Protein AF-A0A3R6YYR3-F1 (afdb_monomer_lite)

Organism: NCBI:txid157072

Radius of gyration: 15.8 Å; chains: 1; bounding box: 37×36×50 Å

InterPro domains:
  IPR000980 SH2 domain [PF00017] (55-123)
  IPR000980 SH2 domain [PS50001] (55-140)
  IPR000980 SH2 domain [SM00252] (53-148)
  IPR036860 SH2 domain superfamily [G3DSA:3.30.505.10] (47-154)
  IPR036860 SH2 domain superfamily [SSF55550] (45-141)

Structure (mmCIF, N/CA/C/O backbone):
data_AF-A0A3R6YYR3-F1
#
_entry.id   AF-A0A3R6YYR3-F1
#
loop_
_atom_site.group_PDB
_atom_site.id
_atom_site.type_symbol
_atom_site.label_atom_id
_atom_site.label_alt_id
_atom_site.label_comp_id
_atom_site.label_asym_id
_atom_site.label_entity_id
_atom_site.label_seq_id
_atom_site.pdbx_PDB_ins_code
_atom_site.Cartn_x
_atom_site.Cartn_y
_atom_site.Cartn_z
_atom_site.occupancy
_atom_site.B_iso_or_equiv
_atom_site.auth_seq_id
_atom_site.auth_comp_id
_atom_site.auth_asym_id
_atom_site.auth_atom_id
_atom_site.pdbx_PDB_model_num
ATOM 1 N N . MET A 1 1 ? -20.058 -5.524 11.050 1.00 72.62 1 MET A N 1
ATOM 2 C CA . MET A 1 1 ? -18.684 -6.004 10.835 1.00 72.62 1 MET A CA 1
ATOM 3 C C . MET A 1 1 ? -18.680 -7.506 11.052 1.00 72.62 1 MET A C 1
ATOM 5 O O . MET A 1 1 ? -19.140 -7.943 12.100 1.00 72.62 1 MET A O 1
ATOM 9 N N . SER A 1 2 ? -18.272 -8.288 10.057 1.00 84.56 2 SER A N 1
ATOM 10 C CA . SER A 1 2 ? -18.127 -9.745 10.170 1.00 84.56 2 SER A CA 1
ATOM 11 C C . SER A 1 2 ? -16.851 -10.121 10.939 1.00 84.56 2 SER A C 1
ATOM 13 O O . SER A 1 2 ? -15.939 -9.306 11.060 1.00 84.56 2 SER A O 1
ATOM 1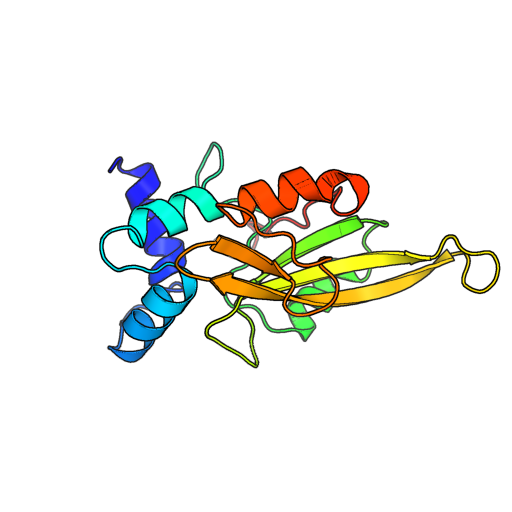5 N N . MET A 1 3 ? -16.746 -11.368 11.415 1.00 81.06 3 MET A N 1
ATOM 16 C CA . MET A 1 3 ? -15.523 -11.878 12.066 1.00 81.06 3 MET A CA 1
ATOM 17 C C . MET A 1 3 ? -14.286 -11.768 11.165 1.00 81.06 3 MET A C 1
ATOM 19 O O . MET A 1 3 ? -13.185 -11.508 11.638 1.00 81.06 3 MET A O 1
ATOM 23 N N . LYS A 1 4 ? -14.476 -11.915 9.852 1.00 81.12 4 LYS A N 1
ATOM 24 C CA . LYS A 1 4 ? -13.410 -11.769 8.862 1.00 81.12 4 LYS A CA 1
ATOM 25 C C . LYS A 1 4 ? -12.921 -10.324 8.762 1.00 81.12 4 LYS A C 1
ATOM 27 O O . LYS A 1 4 ? -11.722 -10.079 8.784 1.00 81.12 4 LYS A O 1
ATOM 32 N N . GLU A 1 5 ? -13.850 -9.374 8.690 1.00 82.44 5 GLU A N 1
ATOM 33 C CA . GLU A 1 5 ? -13.522 -7.943 8.678 1.00 82.44 5 GLU A CA 1
ATOM 34 C C . GLU A 1 5 ? -12.826 -7.526 9.981 1.00 82.44 5 GLU A C 1
ATOM 36 O O . GLU A 1 5 ? -11.887 -6.735 9.947 1.00 82.44 5 GLU A O 1
ATOM 41 N N . ALA A 1 6 ? -13.241 -8.103 11.115 1.00 79.06 6 ALA A N 1
ATOM 42 C CA . ALA A 1 6 ? -12.589 -7.898 12.404 1.00 79.06 6 ALA A CA 1
ATOM 43 C C . ALA A 1 6 ? -11.147 -8.437 12.417 1.00 79.06 6 ALA A C 1
ATOM 45 O O . ALA A 1 6 ? -10.258 -7.737 12.886 1.00 79.06 6 ALA A O 1
ATOM 46 N N . SER A 1 7 ? -10.895 -9.630 11.861 1.00 80.94 7 SER A N 1
ATOM 47 C CA . SER A 1 7 ? -9.536 -10.184 11.730 1.00 80.94 7 SER A CA 1
ATOM 48 C C . SER A 1 7 ? -8.639 -9.274 10.895 1.00 80.94 7 SER A C 1
ATOM 50 O O . SER A 1 7 ? -7.570 -8.890 11.347 1.00 80.94 7 SER A O 1
ATOM 52 N N . VAL A 1 8 ? -9.113 -8.855 9.716 1.00 81.69 8 VAL A N 1
ATOM 53 C CA . VAL A 1 8 ? -8.375 -7.944 8.827 1.00 81.69 8 VAL A CA 1
ATOM 54 C C . VAL A 1 8 ? -8.054 -6.630 9.541 1.00 81.69 8 VAL A C 1
ATOM 56 O O . VAL A 1 8 ? -6.925 -6.152 9.481 1.00 81.69 8 VAL A O 1
ATOM 59 N N . TYR A 1 9 ? -9.028 -6.057 10.254 1.00 79.12 9 TYR A N 1
ATOM 60 C CA . TYR A 1 9 ? -8.813 -4.868 11.073 1.00 79.12 9 TYR A CA 1
ATOM 61 C C . TYR A 1 9 ? -7.721 -5.092 12.128 1.00 79.12 9 TYR A C 1
ATOM 63 O O . TYR A 1 9 ? -6.797 -4.290 12.209 1.00 79.12 9 TYR A O 1
ATOM 71 N N . LEU A 1 10 ? -7.788 -6.177 12.903 1.00 79.06 10 LEU A N 1
ATOM 72 C CA . LEU A 1 10 ? -6.798 -6.466 13.943 1.00 79.06 10 LEU A CA 1
ATOM 73 C C . LEU A 1 10 ? -5.392 -6.632 13.346 1.00 79.06 10 LEU A C 1
ATOM 75 O O . LEU A 1 10 ? -4.460 -5.996 13.834 1.00 79.06 10 LEU A O 1
ATOM 79 N N . ASP A 1 11 ? -5.253 -7.372 12.246 1.00 79.19 11 ASP A N 1
ATOM 80 C CA . ASP A 1 11 ? -3.964 -7.611 11.582 1.00 79.19 11 ASP A CA 1
ATOM 81 C C . ASP A 1 11 ? -3.319 -6.309 11.063 1.00 79.19 11 ASP A C 1
ATOM 83 O O . ASP A 1 11 ? -2.099 -6.137 11.117 1.00 79.19 11 ASP A O 1
ATOM 87 N N . ILE A 1 12 ? -4.131 -5.358 10.587 1.00 80.56 12 ILE A N 1
ATOM 88 C CA . ILE A 1 12 ? -3.660 -4.087 10.011 1.00 80.56 12 ILE A CA 1
ATOM 89 C C . ILE A 1 12 ? -3.424 -3.021 11.081 1.00 80.56 12 ILE A C 1
ATOM 91 O O . ILE A 1 12 ? -2.443 -2.281 11.008 1.00 80.56 12 ILE A O 1
ATOM 95 N N . CYS A 1 13 ? -4.340 -2.892 12.039 1.00 72.19 13 CYS A N 1
ATOM 96 C CA . CYS A 1 13 ? -4.317 -1.825 13.040 1.00 72.19 13 CYS A CA 1
ATOM 97 C C . CYS A 1 13 ? -3.278 -2.059 14.115 1.00 72.19 13 CYS A C 1
ATOM 99 O O . CYS A 1 13 ? -2.696 -1.103 14.620 1.00 72.19 13 CYS A O 1
ATOM 101 N N . ILE A 1 14 ? -3.086 -3.322 14.484 1.00 69.75 14 ILE A N 1
ATOM 102 C CA . ILE A 1 14 ? -2.239 -3.679 15.614 1.00 69.75 14 ILE A CA 1
ATOM 103 C C . ILE A 1 14 ? -0.794 -3.891 15.146 1.00 69.75 14 ILE A C 1
ATOM 105 O O . ILE A 1 14 ? 0.113 -3.908 15.968 1.00 69.75 14 ILE A O 1
ATOM 109 N N . GLU A 1 15 ? -0.543 -4.004 13.833 1.00 78.88 15 GLU A N 1
ATOM 110 C CA . GLU A 1 15 ? 0.782 -4.325 13.273 1.00 78.88 15 GLU A CA 1
ATOM 111 C C . GLU A 1 15 ? 1.422 -5.541 13.992 1.00 78.88 15 GLU A C 1
ATOM 113 O O . GLU A 1 15 ? 2.637 -5.596 14.163 1.00 78.88 15 GLU A O 1
ATOM 118 N N . LEU A 1 16 ? 0.590 -6.489 14.461 1.00 72.75 16 LEU A N 1
ATOM 119 C CA . LEU A 1 16 ? 0.957 -7.656 15.285 1.00 72.75 16 LEU A CA 1
ATOM 120 C C . LEU A 1 16 ? 1.604 -7.344 16.655 1.00 72.75 16 LEU A C 1
ATOM 122 O O . LEU A 1 16 ? 2.223 -8.215 17.265 1.00 72.75 16 LEU A O 1
ATOM 126 N N . LYS A 1 17 ? 1.459 -6.124 17.176 1.00 79.06 17 LYS A N 1
ATOM 127 C CA . LYS A 1 17 ? 1.947 -5.734 18.507 1.00 79.06 17 LYS A CA 1
ATOM 128 C C . LYS A 1 17 ? 1.067 -6.298 19.628 1.00 79.06 17 LYS A C 1
ATOM 130 O O . LYS A 1 17 ? -0.154 -6.293 19.543 1.00 79.06 17 LYS A O 1
ATOM 135 N N . SER A 1 18 ? 1.678 -6.724 20.731 1.00 80.94 18 SER A N 1
ATOM 136 C CA . SER A 1 18 ? 0.943 -7.156 21.932 1.00 80.94 18 SER A CA 1
ATOM 137 C C . SER A 1 18 ? 0.321 -5.992 22.713 1.00 80.94 18 SER A C 1
ATOM 139 O O . SER A 1 18 ? -0.614 -6.198 23.481 1.00 80.94 18 SER A O 1
ATOM 141 N N . GLU A 1 19 ? 0.834 -4.776 22.521 1.00 84.00 19 GLU A N 1
ATOM 142 C CA . GLU A 1 19 ? 0.388 -3.552 23.186 1.00 84.00 19 GLU A CA 1
ATOM 143 C C . GLU A 1 19 ? 0.274 -2.410 22.171 1.00 84.00 19 GLU A C 1
ATOM 145 O O . GLU A 1 19 ? 1.086 -2.302 21.249 1.00 84.00 19 GLU A O 1
ATOM 150 N N . ILE A 1 20 ? -0.737 -1.554 22.343 1.00 84.44 20 ILE A N 1
ATOM 151 C CA . ILE A 1 20 ? -1.050 -0.457 21.422 1.00 84.44 20 ILE A CA 1
ATOM 152 C C . ILE A 1 20 ? -1.008 0.872 22.162 1.00 84.44 20 ILE A C 1
ATOM 154 O O . ILE A 1 20 ? -1.707 1.074 23.156 1.00 84.44 20 ILE A O 1
ATOM 158 N N . MET A 1 21 ? -0.210 1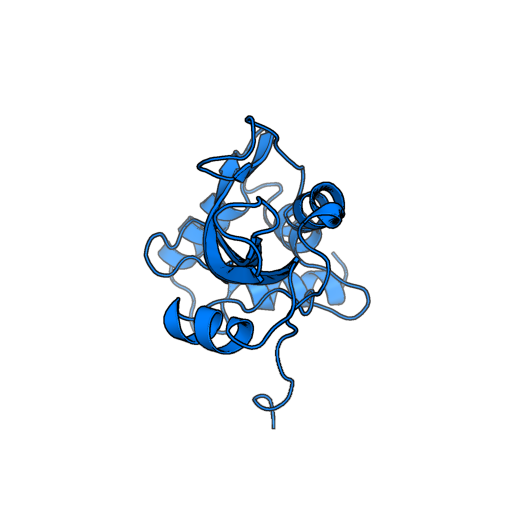.798 21.637 1.00 88.75 21 MET A N 1
ATOM 159 C CA . MET A 1 21 ? -0.046 3.144 22.170 1.00 88.75 21 MET A CA 1
ATOM 160 C C . MET A 1 21 ? -0.958 4.130 21.436 1.00 88.75 21 MET A C 1
ATOM 162 O O . MET A 1 21 ? -1.400 3.897 20.311 1.00 88.75 21 MET A O 1
ATOM 166 N N . VAL A 1 22 ? -1.182 5.306 22.029 1.00 89.12 22 VAL A N 1
ATOM 167 C CA . VAL A 1 22 ? -1.939 6.399 21.383 1.00 89.12 22 VAL A CA 1
ATOM 168 C C . VAL A 1 22 ? -1.367 6.748 20.000 1.00 89.12 22 VAL A C 1
ATOM 170 O O . VAL A 1 22 ? -2.120 6.959 19.057 1.00 89.12 22 VAL A O 1
ATOM 173 N N . ARG A 1 23 ? -0.038 6.712 19.843 1.00 87.81 23 ARG A N 1
ATOM 174 C CA . ARG A 1 23 ? 0.638 6.979 18.560 1.00 87.81 23 ARG A CA 1
ATOM 175 C C . ARG A 1 23 ? 0.315 5.957 17.470 1.00 87.81 23 ARG A C 1
ATOM 177 O O . ARG A 1 23 ? 0.304 6.306 16.293 1.00 87.81 23 ARG A O 1
ATOM 184 N N . ASP A 1 24 ? 0.063 4.703 17.839 1.00 86.75 24 ASP A N 1
ATOM 185 C CA . ASP A 1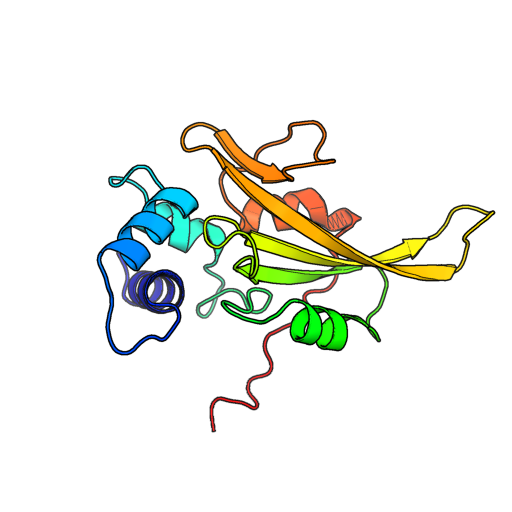 24 ? -0.347 3.671 16.882 1.00 86.75 24 ASP A CA 1
ATOM 186 C C . ASP A 1 24 ? -1.766 3.960 16.367 1.00 86.75 24 ASP A C 1
ATOM 188 O O . ASP A 1 24 ? -2.032 3.860 15.168 1.00 86.75 24 ASP A O 1
ATOM 192 N N . TRP A 1 25 ? -2.651 4.433 17.250 1.00 87.38 25 TRP A N 1
ATOM 193 C CA . TRP A 1 25 ? -3.988 4.901 16.881 1.00 87.38 25 TRP A CA 1
ATOM 194 C C . TRP A 1 25 ? -3.968 6.152 16.003 1.00 87.38 25 TRP A C 1
ATOM 196 O O . TRP A 1 25 ? -4.695 6.214 15.011 1.00 87.38 25 TRP A O 1
ATOM 206 N N . GLU A 1 26 ? -3.134 7.139 16.331 1.00 90.81 26 GLU A N 1
ATOM 207 C CA . GLU A 1 26 ? -2.951 8.339 15.505 1.00 90.81 26 GLU A CA 1
ATOM 208 C C . GLU A 1 26 ? -2.515 7.952 14.090 1.00 90.81 26 GLU A C 1
ATOM 210 O O . GLU A 1 26 ? -3.149 8.347 13.109 1.00 90.81 26 GLU A O 1
ATOM 215 N N . ARG A 1 27 ? -1.501 7.089 13.983 1.00 90.62 27 ARG A N 1
ATOM 216 C CA . ARG A 1 27 ? -1.004 6.564 12.708 1.00 90.62 27 ARG A CA 1
ATOM 217 C C . ARG A 1 27 ? -2.085 5.825 11.925 1.00 90.62 27 ARG A C 1
ATOM 219 O O . ARG A 1 27 ? -2.230 6.028 10.717 1.00 90.62 27 ARG A O 1
ATOM 226 N N . PHE A 1 28 ? -2.863 4.981 12.597 1.00 91.44 28 PHE A N 1
ATOM 227 C CA . PHE A 1 28 ? -3.993 4.296 11.981 1.00 91.44 28 PHE A CA 1
ATOM 228 C C . PHE A 1 28 ? -5.003 5.296 11.394 1.00 91.44 28 PHE A C 1
ATOM 230 O O . PHE A 1 28 ? -5.423 5.164 10.242 1.00 91.44 28 PHE A O 1
ATOM 237 N N . LEU A 1 29 ? -5.343 6.354 12.130 1.00 93.38 29 LEU A N 1
ATOM 238 C CA . LEU A 1 29 ? -6.266 7.379 11.645 1.00 93.38 29 LEU A CA 1
ATOM 239 C C . LEU A 1 29 ? -5.693 8.219 10.502 1.00 93.38 29 LEU A C 1
ATOM 241 O O . LEU A 1 29 ? -6.454 8.589 9.607 1.00 93.38 29 LEU A O 1
ATOM 245 N N . VAL A 1 30 ? -4.385 8.476 10.462 1.00 94.94 30 VAL A N 1
ATOM 246 C CA . VAL A 1 30 ? -3.767 9.132 9.298 1.00 94.94 30 VAL A CA 1
ATOM 247 C C . VAL A 1 30 ? -3.893 8.250 8.054 1.00 94.94 30 VAL A C 1
ATOM 249 O O . VAL A 1 30 ? -4.293 8.733 6.991 1.00 94.94 30 VAL A O 1
ATOM 252 N N . ARG A 1 31 ? -3.642 6.944 8.187 1.00 95.12 31 ARG A N 1
ATOM 253 C CA . ARG A 1 31 ? -3.700 5.992 7.067 1.00 95.12 31 ARG A CA 1
ATOM 254 C C . ARG A 1 31 ? -5.115 5.716 6.560 1.00 95.12 31 ARG A C 1
ATOM 256 O O . ARG A 1 31 ? -5.265 5.468 5.370 1.00 95.12 31 ARG A O 1
ATOM 263 N N . PHE A 1 32 ? -6.130 5.744 7.427 1.00 95.44 32 PHE A N 1
ATOM 264 C CA . PHE A 1 32 ? -7.474 5.255 7.081 1.00 95.44 32 PHE A CA 1
ATOM 265 C C . PHE A 1 32 ? -8.621 6.206 7.422 1.00 95.44 32 PHE A C 1
ATOM 267 O O . PHE A 1 32 ? -9.778 5.865 7.197 1.00 95.44 32 PHE A O 1
ATOM 274 N N . GLY A 1 33 ? -8.351 7.392 7.963 1.00 94.69 33 GLY A N 1
ATOM 275 C CA . GLY A 1 33 ? -9.379 8.330 8.409 1.00 94.69 33 GLY A CA 1
ATOM 276 C C . GLY A 1 33 ? -10.411 8.733 7.337 1.00 94.69 33 GLY A C 1
ATOM 277 O O . GLY A 1 33 ? -10.249 8.481 6.139 1.00 94.69 33 GLY A O 1
ATOM 278 N N . PRO A 1 34 ? -11.505 9.403 7.726 1.00 94.12 34 PRO A N 1
ATOM 279 C CA . PRO A 1 34 ? -11.830 9.885 9.073 1.00 94.12 34 PRO A CA 1
ATOM 280 C C . PRO A 1 34 ? -12.234 8.762 10.045 1.00 94.12 34 PRO A C 1
ATOM 282 O O . PRO A 1 34 ? -12.541 7.650 9.618 1.00 94.12 34 PRO A O 1
ATOM 285 N N . PHE A 1 35 ? -12.279 9.061 11.352 1.00 92.06 35 PHE A N 1
ATOM 286 C CA . PHE A 1 35 ? -12.585 8.092 12.423 1.00 92.06 35 PHE A CA 1
ATOM 287 C C . PHE A 1 35 ? -13.849 7.262 12.151 1.00 92.06 35 PHE A C 1
ATOM 289 O O . PHE A 1 35 ? -13.826 6.042 12.262 1.00 92.06 35 PHE A O 1
ATOM 296 N N . SER A 1 36 ? -14.928 7.889 11.680 1.00 92.56 36 SER A N 1
ATOM 297 C CA . SER A 1 36 ? -16.195 7.201 11.387 1.00 92.56 36 SER A CA 1
ATOM 298 C C . SER A 1 36 ? -16.118 6.164 10.259 1.00 92.56 36 SER A C 1
ATOM 300 O O . SER A 1 36 ? -17.041 5.368 10.102 1.00 92.56 36 SER A O 1
ATOM 302 N N . LYS A 1 37 ? -15.045 6.167 9.459 1.00 91.75 37 LYS A N 1
ATOM 303 C CA . LYS A 1 37 ? -14.865 5.283 8.298 1.00 91.75 37 LYS A CA 1
ATOM 304 C C . LYS A 1 37 ? -13.585 4.449 8.353 1.00 91.75 37 LYS A C 1
ATOM 306 O O . LYS A 1 37 ? -13.390 3.620 7.469 1.00 91.75 37 LYS A O 1
ATOM 311 N N . CYS A 1 38 ? -12.730 4.643 9.356 1.00 92.12 38 CYS A N 1
ATOM 312 C CA . CYS A 1 38 ? -11.373 4.095 9.354 1.00 92.12 38 CYS A CA 1
ATOM 313 C C . CYS A 1 38 ? -11.315 2.567 9.294 1.00 92.12 38 CYS A C 1
ATOM 315 O O . CYS A 1 38 ? -10.564 2.016 8.493 1.00 92.12 38 CYS A O 1
ATOM 317 N N . VAL A 1 39 ? -12.183 1.882 10.038 1.00 90.81 39 VAL A N 1
ATOM 318 C CA . VAL A 1 39 ? -12.292 0.417 9.998 1.00 90.81 39 VAL A CA 1
ATOM 319 C C . VAL A 1 39 ? -12.710 -0.071 8.610 1.00 90.81 39 VAL A C 1
ATOM 321 O O . VAL A 1 39 ? -12.064 -0.940 8.031 1.00 90.81 39 VAL A O 1
ATOM 324 N N . VAL A 1 40 ? -13.758 0.531 8.038 1.00 91.75 40 VAL A N 1
ATOM 325 C CA . VAL A 1 40 ? -14.273 0.159 6.711 1.00 91.75 40 VAL A CA 1
ATOM 326 C C . VAL A 1 40 ? -13.221 0.404 5.630 1.00 91.75 40 VAL A C 1
ATOM 328 O O . VAL A 1 40 ? -13.016 -0.453 4.775 1.00 91.75 40 VAL A O 1
ATOM 331 N N . LYS A 1 41 ? -12.513 1.537 5.686 1.00 94.12 41 LYS A N 1
ATOM 332 C CA . LYS A 1 41 ? -11.424 1.853 4.754 1.00 94.12 41 LYS A CA 1
ATOM 333 C C . LYS A 1 41 ? -10.270 0.856 4.861 1.00 94.12 41 LYS A C 1
ATOM 335 O O . LYS A 1 41 ? -9.775 0.415 3.829 1.00 94.12 41 LYS A O 1
ATOM 340 N N . ALA A 1 42 ? -9.865 0.473 6.072 1.00 93.56 42 ALA A N 1
ATOM 341 C CA . ALA A 1 42 ? -8.815 -0.526 6.270 1.00 93.56 42 ALA A CA 1
ATOM 342 C C . ALA A 1 42 ? -9.187 -1.872 5.637 1.00 93.56 42 ALA A C 1
ATOM 344 O O . ALA A 1 42 ? -8.414 -2.422 4.851 1.00 93.56 42 ALA A O 1
ATOM 345 N N . VAL A 1 43 ? -10.413 -2.340 5.881 1.00 93.06 43 VAL A N 1
ATOM 346 C CA . VAL A 1 43 ? -10.957 -3.556 5.261 1.00 93.06 43 VAL A CA 1
ATOM 347 C C . VAL A 1 43 ? -10.989 -3.433 3.733 1.00 93.06 43 VAL A C 1
ATOM 349 O O . VAL A 1 43 ? -10.503 -4.319 3.039 1.00 93.06 43 VAL A O 1
ATOM 352 N N . GLN A 1 44 ? -11.495 -2.327 3.183 1.00 94.75 44 GLN A N 1
ATOM 353 C CA . GLN A 1 44 ? -11.553 -2.102 1.729 1.00 94.75 44 GLN A CA 1
ATOM 354 C C . GLN A 1 44 ? -10.174 -2.047 1.059 1.00 94.75 44 GLN A C 1
ATOM 356 O O . GLN A 1 44 ? -10.059 -2.331 -0.135 1.00 94.75 44 GLN A O 1
ATOM 361 N N . CYS A 1 45 ? -9.135 -1.641 1.789 1.00 96.38 45 CYS A N 1
ATOM 362 C CA . CYS A 1 45 ? -7.776 -1.588 1.265 1.00 96.38 45 CYS A CA 1
ATOM 363 C C . CYS A 1 45 ? -7.130 -2.965 1.140 1.00 96.38 45 CYS A C 1
ATOM 365 O O . CYS A 1 45 ? -6.323 -3.144 0.232 1.00 96.38 45 CYS A O 1
ATOM 367 N N . PHE A 1 46 ? -7.458 -3.901 2.030 1.00 94.69 46 PHE A N 1
ATOM 368 C CA . PHE A 1 46 ? -6.612 -5.070 2.265 1.00 94.69 46 PHE A CA 1
ATOM 369 C C . PHE A 1 46 ? -7.365 -6.387 2.417 1.00 94.69 46 PHE A C 1
ATOM 371 O O . PHE A 1 46 ? -6.718 -7.415 2.554 1.00 94.69 46 PHE A O 1
ATOM 378 N N . GLN A 1 47 ? -8.694 -6.413 2.402 1.00 91.69 47 GLN A N 1
ATOM 379 C CA . GLN A 1 47 ? -9.425 -7.675 2.440 1.00 91.69 47 GLN A CA 1
ATOM 380 C C . GLN A 1 47 ? -9.332 -8.407 1.093 1.00 91.69 47 GLN A C 1
ATOM 382 O O . GLN A 1 47 ? -9.660 -7.851 0.048 1.00 91.69 47 GLN A O 1
ATOM 387 N N . ASP A 1 48 ? -8.982 -9.688 1.143 1.00 90.06 48 ASP A N 1
ATOM 388 C CA . ASP A 1 48 ? -9.103 -10.658 0.051 1.00 90.06 48 ASP A CA 1
ATOM 389 C C . ASP A 1 48 ? -10.099 -11.780 0.432 1.00 90.06 48 ASP A C 1
ATOM 391 O O . ASP A 1 48 ? -10.763 -11.722 1.472 1.00 90.06 48 ASP A O 1
ATOM 395 N N . ARG A 1 49 ? -10.273 -12.813 -0.402 1.00 86.56 49 ARG A N 1
ATOM 396 C CA . ARG A 1 49 ? -11.247 -13.908 -0.231 1.00 86.56 49 ARG A CA 1
ATOM 397 C C . ARG A 1 49 ? -11.146 -14.622 1.113 1.00 86.56 49 ARG A C 1
ATOM 399 O O . ARG A 1 49 ? -12.190 -14.931 1.686 1.00 86.56 49 ARG A O 1
ATOM 406 N N . VAL A 1 50 ? -9.940 -14.827 1.632 1.00 83.75 50 VAL A N 1
ATOM 407 C CA . VAL A 1 50 ? -9.697 -15.637 2.841 1.00 83.75 50 VAL A CA 1
ATOM 408 C C . VAL A 1 50 ? -9.155 -14.849 4.037 1.00 83.75 50 VAL A C 1
ATOM 410 O O . VAL A 1 50 ? -9.039 -15.415 5.114 1.00 83.75 50 VAL A O 1
ATOM 413 N N . GLY A 1 51 ? -8.876 -13.551 3.896 1.00 87.75 51 GLY A N 1
ATOM 414 C CA . GLY A 1 51 ? -8.287 -12.750 4.972 1.00 87.75 51 GLY A CA 1
ATOM 415 C C . GLY A 1 51 ? -7.654 -11.472 4.443 1.00 87.75 51 GLY A C 1
ATOM 416 O O . GLY A 1 51 ? -8.247 -10.810 3.591 1.00 87.75 51 GLY A O 1
ATOM 417 N N . VAL A 1 52 ? -6.462 -11.141 4.938 1.00 90.81 52 VAL A N 1
ATOM 418 C CA . VAL A 1 52 ? -5.638 -10.044 4.415 1.00 90.81 52 VAL A CA 1
ATOM 419 C C . VAL A 1 52 ? -5.068 -10.422 3.046 1.00 90.81 52 VAL A C 1
ATOM 421 O O . VAL A 1 52 ? -4.722 -11.575 2.790 1.00 90.81 52 VAL A O 1
ATOM 424 N N . ALA A 1 53 ? -4.984 -9.444 2.153 1.00 93.56 53 ALA A N 1
ATOM 425 C CA . ALA A 1 53 ? -4.482 -9.618 0.810 1.00 93.56 53 ALA A CA 1
ATOM 426 C C . ALA A 1 53 ? -3.006 -10.039 0.844 1.00 93.56 53 ALA A C 1
ATOM 428 O O . ALA A 1 53 ? -2.189 -9.362 1.471 1.00 93.56 53 ALA A O 1
ATOM 429 N N . PRO A 1 54 ? -2.6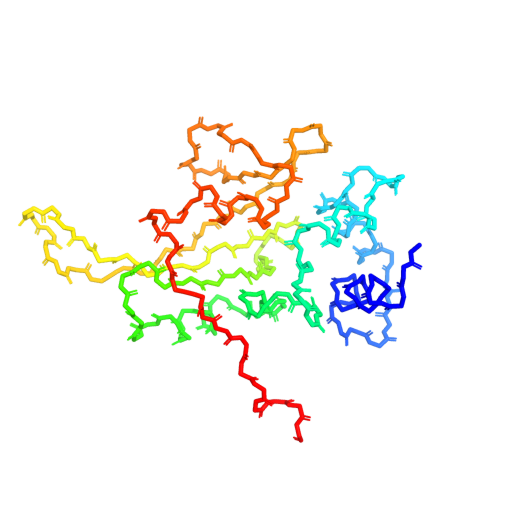26 -11.117 0.140 1.00 94.38 54 PRO A N 1
ATOM 430 C CA . PRO A 1 54 ? -1.312 -11.730 0.310 1.00 94.38 54 PRO A CA 1
ATOM 431 C C . PRO A 1 54 ? -0.158 -10.857 -0.200 1.00 94.38 54 PRO A C 1
ATOM 433 O O . PRO A 1 54 ? 0.985 -11.083 0.176 1.00 94.38 54 PRO A O 1
ATOM 436 N N . TRP A 1 55 ? -0.435 -9.849 -1.034 1.00 96.31 55 TRP A N 1
ATOM 437 C CA . TRP A 1 55 ? 0.547 -8.857 -1.488 1.00 96.31 55 TRP A CA 1
ATOM 438 C C . TRP A 1 55 ? 0.853 -7.772 -0.447 1.00 96.31 55 TRP A C 1
ATOM 440 O O . TRP A 1 55 ? 1.719 -6.928 -0.693 1.00 96.31 55 TRP A O 1
ATOM 450 N N . PHE A 1 56 ? 0.152 -7.748 0.690 1.00 95.75 56 PHE A N 1
ATOM 451 C CA . PHE A 1 56 ? 0.422 -6.826 1.785 1.00 95.75 56 PHE A CA 1
ATOM 452 C C . PHE A 1 56 ? 1.321 -7.477 2.840 1.00 95.75 56 PHE A C 1
ATOM 454 O O . PHE A 1 56 ? 0.958 -8.482 3.439 1.00 95.75 56 PHE A O 1
ATOM 461 N N . HIS A 1 57 ? 2.489 -6.880 3.081 1.00 94.62 57 HIS A N 1
ATOM 462 C CA . HIS A 1 57 ? 3.539 -7.439 3.947 1.00 94.62 57 HIS A CA 1
ATOM 463 C C . HIS A 1 57 ? 3.621 -6.775 5.325 1.00 94.62 57 HIS A C 1
ATOM 465 O O . HIS A 1 57 ? 4.496 -7.109 6.115 1.00 94.62 57 HIS A O 1
ATOM 471 N N . GLY A 1 58 ? 2.744 -5.816 5.634 1.00 92.75 58 GLY A N 1
ATOM 472 C CA . GLY A 1 58 ? 2.789 -5.121 6.920 1.00 92.75 58 GLY A CA 1
ATOM 473 C C . GLY A 1 58 ? 4.103 -4.361 7.136 1.00 92.75 58 GLY A C 1
ATOM 474 O O . GLY A 1 58 ? 4.533 -3.590 6.272 1.00 92.75 58 GLY A O 1
ATOM 475 N N . ALA A 1 59 ? 4.712 -4.531 8.311 1.00 90.88 59 ALA A N 1
ATOM 476 C CA . ALA A 1 59 ? 5.894 -3.793 8.754 1.00 90.88 59 ALA A CA 1
ATOM 477 C C . ALA A 1 59 ? 7.200 -4.532 8.407 1.00 90.88 59 ALA A C 1
ATOM 479 O O . ALA A 1 59 ? 7.855 -5.083 9.285 1.00 90.88 59 ALA A O 1
ATOM 480 N N . ILE A 1 60 ? 7.586 -4.515 7.128 1.00 94.06 60 ILE A N 1
ATOM 481 C CA . ILE A 1 60 ? 8.918 -4.959 6.682 1.00 94.06 60 ILE A CA 1
ATOM 482 C C . ILE A 1 60 ? 9.788 -3.772 6.253 1.00 94.06 60 ILE A C 1
ATOM 484 O O . ILE A 1 60 ? 9.295 -2.758 5.730 1.00 94.06 60 ILE A O 1
ATOM 488 N N . SER A 1 61 ? 11.098 -3.907 6.441 1.00 96.31 61 SER A N 1
ATOM 489 C CA . SER A 1 61 ? 12.094 -2.925 6.013 1.00 96.31 61 SER A CA 1
ATOM 490 C C . SER A 1 61 ? 12.149 -2.792 4.490 1.00 96.31 61 SER A C 1
ATOM 492 O O . SER A 1 61 ? 11.711 -3.661 3.723 1.00 96.31 61 SER A O 1
ATOM 494 N N . ARG A 1 62 ? 12.737 -1.690 4.015 1.00 97.25 62 ARG A N 1
ATOM 495 C CA . ARG A 1 62 ? 13.025 -1.522 2.585 1.00 97.25 62 ARG A CA 1
ATOM 496 C C . ARG A 1 62 ? 13.921 -2.639 2.047 1.00 97.25 62 ARG A C 1
ATOM 498 O O . ARG A 1 62 ? 13.661 -3.130 0.952 1.00 97.25 62 ARG A O 1
ATOM 505 N N . ALA A 1 63 ? 14.936 -3.039 2.808 1.00 97.75 63 ALA A N 1
ATOM 506 C CA . ALA A 1 63 ? 15.882 -4.070 2.395 1.00 97.75 63 ALA A CA 1
ATOM 507 C C . ALA A 1 63 ? 15.207 -5.444 2.235 1.00 97.75 63 ALA A C 1
ATOM 509 O O . ALA A 1 63 ? 15.454 -6.140 1.251 1.00 97.75 63 ALA A O 1
ATOM 510 N N . GLU A 1 64 ? 14.311 -5.818 3.155 1.00 97.31 64 GLU A N 1
ATOM 511 C CA . GLU A 1 64 ? 13.533 -7.062 3.056 1.00 97.31 64 GLU A CA 1
ATOM 512 C C . GLU A 1 64 ? 12.617 -7.055 1.829 1.00 97.31 64 GLU A C 1
ATOM 514 O O . GLU A 1 64 ? 12.606 -8.017 1.059 1.00 97.31 64 GLU A O 1
ATOM 519 N N . ALA A 1 65 ? 11.911 -5.948 1.589 1.00 97.75 65 ALA A N 1
ATOM 520 C CA . ALA A 1 65 ? 11.051 -5.794 0.418 1.00 97.75 65 ALA A CA 1
ATOM 521 C C . ALA A 1 65 ? 11.830 -5.892 -0.905 1.00 97.75 65 ALA A C 1
ATOM 523 O O . ALA A 1 65 ? 11.395 -6.557 -1.850 1.00 97.75 65 ALA A O 1
ATOM 524 N N . GLU A 1 66 ? 12.998 -5.247 -0.980 1.00 97.75 66 GLU A N 1
ATOM 525 C CA . GLU A 1 66 ? 13.872 -5.311 -2.153 1.00 97.75 66 GLU A CA 1
ATOM 526 C C . GLU A 1 66 ? 14.410 -6.731 -2.363 1.00 97.75 66 GLU A C 1
ATOM 528 O O . GLU A 1 66 ? 14.388 -7.227 -3.491 1.00 97.75 66 GLU A O 1
ATOM 533 N N . LYS A 1 67 ? 14.796 -7.440 -1.296 1.00 97.31 67 LYS A N 1
ATOM 534 C CA . LYS A 1 67 ? 15.230 -8.845 -1.365 1.00 97.31 67 LYS A CA 1
ATOM 535 C C . LYS A 1 67 ? 14.141 -9.759 -1.932 1.00 97.31 67 LYS A C 1
ATOM 537 O O . LYS A 1 67 ? 14.432 -10.558 -2.819 1.00 97.31 67 LYS A O 1
ATOM 542 N N . LEU A 1 68 ? 12.897 -9.610 -1.474 1.00 96.69 68 LEU A N 1
ATOM 543 C CA . LEU A 1 68 ? 11.746 -10.376 -1.973 1.00 96.69 68 LEU A CA 1
ATOM 544 C C . LEU A 1 68 ? 11.436 -10.096 -3.455 1.00 96.69 68 LEU A C 1
ATOM 546 O O . LEU A 1 68 ? 10.872 -10.944 -4.139 1.00 96.69 68 LEU A O 1
ATOM 550 N N . THR A 1 69 ? 11.827 -8.923 -3.962 1.00 96.88 69 THR A N 1
ATOM 551 C CA . THR A 1 69 ? 11.492 -8.459 -5.319 1.00 96.88 69 THR A CA 1
ATOM 552 C C . THR A 1 69 ? 12.653 -8.606 -6.315 1.00 96.88 69 THR A C 1
ATOM 554 O O . THR A 1 69 ? 12.437 -8.614 -7.524 1.00 96.88 69 THR A O 1
ATOM 557 N N . THR A 1 70 ? 13.896 -8.744 -5.841 1.00 94.81 70 THR A N 1
ATOM 558 C CA . THR A 1 70 ? 15.129 -8.653 -6.655 1.00 94.81 70 THR A CA 1
ATOM 559 C C . THR A 1 70 ? 15.173 -9.636 -7.823 1.00 94.81 70 THR A C 1
ATOM 561 O O . THR A 1 70 ? 15.628 -9.284 -8.912 1.00 94.81 70 THR A O 1
ATOM 564 N N . HIS A 1 71 ? 14.679 -10.857 -7.625 1.00 91.50 71 HIS A N 1
ATOM 565 C CA . HIS A 1 71 ? 14.707 -11.909 -8.644 1.00 91.50 71 HIS A CA 1
ATOM 566 C C . HIS A 1 71 ? 13.382 -12.072 -9.391 1.00 91.50 71 HIS A C 1
ATOM 568 O O . HIS A 1 71 ? 13.266 -12.968 -10.222 1.00 91.50 71 HIS A O 1
ATOM 574 N N . ALA A 1 72 ? 12.401 -11.214 -9.120 1.00 94.38 72 ALA A N 1
ATOM 575 C CA . ALA A 1 72 ? 11.083 -11.324 -9.714 1.00 94.38 72 ALA A CA 1
ATOM 576 C C . ALA A 1 72 ? 11.036 -10.785 -11.160 1.00 94.38 72 ALA A C 1
ATOM 578 O O . ALA A 1 72 ? 11.962 -10.116 -11.647 1.00 94.38 72 ALA A O 1
ATOM 579 N N . ASP A 1 73 ? 9.942 -11.106 -11.847 1.00 95.69 73 ASP A N 1
ATOM 580 C CA . ASP A 1 73 ? 9.657 -10.655 -13.210 1.00 95.69 73 ASP A CA 1
ATOM 581 C C . ASP A 1 73 ? 9.151 -9.206 -13.252 1.00 95.69 73 ASP A C 1
ATOM 583 O O . ASP A 1 73 ? 8.786 -8.618 -12.231 1.00 95.69 73 ASP A O 1
ATOM 587 N N . ASP A 1 74 ? 9.117 -8.614 -14.453 1.00 97.44 74 ASP A N 1
ATOM 588 C CA . ASP A 1 74 ? 8.559 -7.272 -14.647 1.00 97.44 74 ASP A CA 1
ATOM 589 C C . ASP A 1 74 ? 7.132 -7.196 -14.094 1.00 97.44 74 ASP A C 1
ATOM 591 O O . ASP A 1 74 ? 6.275 -8.027 -14.414 1.00 97.44 74 ASP A O 1
ATOM 595 N N . GLY A 1 75 ? 6.853 -6.151 -13.324 1.00 97.50 75 GLY A N 1
ATOM 596 C CA . GLY A 1 75 ? 5.548 -5.919 -12.718 1.00 97.50 75 GLY A CA 1
ATOM 597 C C . GLY A 1 75 ? 5.253 -6.769 -11.485 1.00 97.50 75 GLY A C 1
ATOM 598 O O . GLY A 1 75 ? 4.115 -6.741 -11.011 1.00 97.50 75 GLY A O 1
ATOM 599 N N . ALA A 1 76 ? 6.234 -7.502 -10.951 1.00 98.25 76 ALA A N 1
ATOM 600 C CA . ALA A 1 76 ? 6.122 -8.092 -9.625 1.00 98.25 76 ALA A CA 1
ATOM 601 C C . ALA A 1 76 ? 6.055 -6.997 -8.551 1.00 98.25 76 ALA A C 1
ATOM 603 O O . ALA A 1 76 ? 6.825 -6.038 -8.626 1.00 98.25 76 ALA A O 1
ATOM 604 N N . PHE A 1 77 ? 5.156 -7.110 -7.571 1.00 98.62 77 PHE A N 1
ATOM 605 C CA . PHE A 1 77 ? 4.916 -6.041 -6.597 1.00 98.62 77 PHE A CA 1
ATOM 606 C C . PHE A 1 77 ? 4.507 -6.532 -5.206 1.00 98.62 77 PHE A C 1
ATOM 608 O O . PHE A 1 77 ? 3.932 -7.606 -5.057 1.00 98.62 77 PHE A O 1
ATOM 615 N N . LEU A 1 78 ? 4.722 -5.689 -4.199 1.00 98.38 78 LEU A N 1
ATOM 616 C CA . LEU A 1 78 ? 4.141 -5.806 -2.861 1.00 98.38 78 LEU A CA 1
ATOM 617 C C . LEU A 1 78 ? 3.847 -4.424 -2.273 1.00 98.38 78 LEU A C 1
ATOM 619 O O . LEU A 1 78 ? 4.419 -3.414 -2.695 1.00 98.38 78 LEU A O 1
ATOM 623 N N . VAL A 1 79 ? 2.978 -4.383 -1.268 1.00 98.06 79 VAL A N 1
ATOM 624 C CA . VAL A 1 79 ? 2.708 -3.184 -0.467 1.00 98.06 79 VAL A CA 1
ATOM 625 C C . VAL A 1 79 ? 3.104 -3.447 0.976 1.00 98.06 79 VAL A C 1
ATOM 627 O O . VAL A 1 79 ? 2.884 -4.529 1.513 1.00 98.06 79 VAL A O 1
ATOM 630 N N . ARG A 1 80 ? 3.669 -2.435 1.621 1.00 96.81 80 ARG A N 1
ATOM 631 C CA . ARG A 1 80 ? 4.089 -2.475 3.023 1.00 96.81 80 ARG A CA 1
ATOM 632 C C . ARG A 1 80 ? 3.854 -1.131 3.689 1.00 96.81 80 ARG A C 1
ATOM 634 O O . ARG A 1 80 ? 3.639 -0.123 3.011 1.00 96.81 80 ARG A O 1
ATOM 641 N N . PHE A 1 81 ? 3.940 -1.092 5.008 1.00 95.25 81 PHE A N 1
ATOM 642 C CA . PHE A 1 81 ? 4.081 0.172 5.716 1.00 95.25 81 PHE A CA 1
ATOM 643 C C . PHE A 1 81 ? 5.417 0.831 5.360 1.00 95.25 81 PHE A C 1
ATOM 645 O O . PHE A 1 81 ? 6.434 0.164 5.149 1.00 95.25 81 PHE A O 1
ATOM 652 N N . SER A 1 82 ? 5.414 2.157 5.252 1.00 95.62 82 SER A N 1
ATOM 653 C CA . SER A 1 82 ? 6.641 2.902 5.002 1.00 95.62 82 SER A CA 1
ATOM 654 C C . SER A 1 82 ? 7.497 2.944 6.268 1.00 95.62 82 SER A C 1
ATOM 656 O O . SER A 1 82 ? 7.069 3.420 7.314 1.00 95.62 82 SER A O 1
ATOM 658 N N . GLU A 1 83 ? 8.730 2.462 6.148 1.00 92.62 83 GLU A N 1
ATOM 659 C CA . GLU A 1 83 ? 9.719 2.433 7.229 1.00 92.62 83 GLU A CA 1
ATOM 660 C C . GLU A 1 83 ? 10.138 3.843 7.680 1.00 92.62 83 GLU A C 1
ATOM 662 O O . GLU A 1 83 ? 10.234 4.119 8.870 1.00 92.62 83 GLU A O 1
ATOM 667 N N . THR A 1 84 ? 10.350 4.763 6.733 1.00 93.44 84 THR A N 1
ATOM 668 C CA . THR A 1 84 ? 10.854 6.120 7.016 1.00 93.44 84 THR A CA 1
ATOM 669 C C . THR A 1 84 ? 9.748 7.151 7.216 1.00 93.44 84 THR A C 1
ATOM 671 O O . THR A 1 84 ? 9.985 8.208 7.793 1.00 93.44 84 THR A O 1
ATOM 674 N N . GLN A 1 85 ? 8.537 6.866 6.734 1.00 94.81 85 GLN A N 1
ATOM 675 C CA . GLN A 1 85 ? 7.359 7.723 6.892 1.00 94.81 85 GLN A CA 1
ATOM 676 C C . GLN A 1 85 ? 6.192 6.870 7.388 1.00 94.81 85 GLN A C 1
ATOM 678 O O . GLN A 1 85 ? 5.353 6.485 6.573 1.00 94.81 85 GLN A O 1
ATOM 683 N N . PRO A 1 86 ? 6.144 6.554 8.694 1.00 89.62 86 PRO A N 1
ATOM 684 C CA . PRO A 1 86 ? 5.254 5.529 9.234 1.00 89.62 86 PRO A CA 1
ATOM 685 C C . PRO A 1 86 ? 3.768 5.758 8.957 1.00 89.62 86 PRO A C 1
ATOM 687 O O . PRO A 1 86 ? 3.009 4.801 8.907 1.00 89.62 86 PRO A O 1
ATOM 690 N N . ASP A 1 87 ? 3.338 6.985 8.689 1.00 92.75 87 ASP A N 1
ATOM 691 C CA . ASP A 1 87 ? 1.938 7.295 8.384 1.00 92.75 87 ASP A CA 1
ATOM 692 C C . ASP A 1 87 ? 1.524 6.968 6.935 1.00 92.75 87 ASP A C 1
ATOM 694 O O . ASP A 1 87 ? 0.380 7.189 6.542 1.00 92.75 87 ASP A O 1
ATOM 698 N N . LYS A 1 88 ? 2.447 6.441 6.122 1.00 95.69 88 LYS A N 1
ATOM 699 C CA . LYS A 1 88 ? 2.252 6.135 4.697 1.00 95.69 88 LYS A CA 1
ATOM 700 C C . LYS A 1 88 ? 2.484 4.657 4.402 1.00 95.69 88 LYS A C 1
ATOM 702 O O . LYS A 1 88 ? 3.024 3.905 5.218 1.00 95.69 88 LYS A O 1
ATOM 707 N N . PHE A 1 89 ? 2.124 4.260 3.189 1.00 97.38 89 PHE A N 1
ATOM 708 C CA . PHE A 1 89 ? 2.475 2.957 2.634 1.00 97.38 89 PHE A CA 1
ATOM 709 C C . PHE A 1 89 ? 3.558 3.114 1.572 1.00 97.38 89 PHE A C 1
ATOM 711 O O . PHE A 1 89 ? 3.728 4.187 0.992 1.00 97.38 89 PHE A O 1
ATOM 718 N N . THR A 1 90 ? 4.255 2.024 1.284 1.00 97.94 90 THR A N 1
ATOM 719 C CA . THR A 1 90 ? 5.195 1.927 0.170 1.00 97.94 90 THR A CA 1
ATOM 720 C C . THR A 1 90 ? 4.758 0.802 -0.755 1.00 97.94 90 THR A C 1
ATOM 722 O O . THR A 1 90 ? 4.581 -0.332 -0.313 1.00 97.94 90 THR A O 1
ATOM 725 N N . LEU A 1 91 ? 4.622 1.116 -2.041 1.00 97.94 91 LEU A N 1
ATOM 726 C CA . LEU A 1 91 ? 4.594 0.146 -3.127 1.00 97.94 91 LEU A CA 1
ATOM 727 C C . LEU A 1 91 ? 6.035 -0.161 -3.536 1.00 97.94 91 LEU A C 1
ATOM 729 O O . LEU A 1 91 ? 6.752 0.733 -3.995 1.00 97.94 91 LEU A O 1
ATOM 733 N N . THR A 1 92 ? 6.438 -1.418 -3.410 1.00 98.38 92 THR A N 1
ATOM 734 C CA . THR A 1 92 ? 7.701 -1.919 -3.955 1.00 98.38 92 THR A CA 1
ATOM 735 C C . THR A 1 92 ? 7.384 -2.756 -5.190 1.00 98.38 92 THR A C 1
ATOM 737 O O . THR A 1 92 ? 6.550 -3.653 -5.108 1.00 98.38 92 THR A O 1
ATOM 740 N N . TYR A 1 93 ? 8.001 -2.468 -6.340 1.00 98.06 93 TYR A N 1
ATOM 741 C CA . TYR A 1 93 ? 7.782 -3.257 -7.558 1.00 98.06 93 TYR A CA 1
ATOM 742 C C . TYR A 1 93 ? 9.016 -3.352 -8.457 1.00 98.06 93 TYR A C 1
ATOM 744 O O . TYR A 1 93 ? 9.858 -2.451 -8.478 1.00 98.06 93 TYR A O 1
ATOM 752 N N . MET A 1 94 ? 9.107 -4.445 -9.213 1.00 98.06 94 MET A N 1
ATOM 753 C CA . MET A 1 94 ? 10.129 -4.673 -10.231 1.00 98.06 94 MET A CA 1
ATOM 754 C C . MET A 1 94 ? 9.714 -4.025 -11.550 1.00 98.06 94 MET A C 1
ATOM 756 O O . MET A 1 94 ? 8.631 -4.301 -12.070 1.00 98.06 94 MET A O 1
ATOM 760 N N . LYS A 1 95 ? 10.596 -3.201 -12.118 1.00 96.50 95 LYS A N 1
ATOM 761 C CA . LYS A 1 95 ? 10.474 -2.661 -13.470 1.00 96.50 95 LYS A CA 1
ATOM 762 C C . LYS A 1 95 ? 11.603 -3.185 -14.349 1.00 96.50 95 LYS A C 1
ATOM 764 O O . LYS A 1 95 ? 12.776 -2.977 -14.055 1.00 96.50 95 LYS A O 1
ATOM 769 N N . VAL A 1 96 ? 11.238 -3.801 -15.462 1.00 95.50 96 VAL A N 1
ATOM 770 C CA . VAL A 1 96 ? 12.124 -4.088 -16.587 1.00 95.50 96 VAL A CA 1
ATOM 771 C C . VAL A 1 96 ? 11.893 -3.016 -17.643 1.00 95.50 96 VAL A C 1
ATOM 773 O O . VAL A 1 96 ? 10.767 -2.795 -18.109 1.00 95.50 96 VAL A O 1
ATOM 776 N N . HIS A 1 97 ? 12.953 -2.285 -17.965 1.00 94.38 97 HIS A N 1
ATOM 777 C CA . HIS A 1 97 ? 12.909 -1.205 -18.943 1.00 94.38 97 HIS A CA 1
ATOM 778 C C . HIS A 1 97 ? 12.815 -1.774 -20.359 1.00 94.38 97 HIS A C 1
ATOM 780 O O . HIS A 1 97 ? 13.510 -2.726 -20.715 1.00 94.38 97 HIS A O 1
ATOM 786 N N . SER A 1 98 ? 11.903 -1.210 -21.149 1.00 90.81 98 SER A N 1
ATOM 787 C CA . SER A 1 98 ? 11.625 -1.627 -22.527 1.00 90.81 98 SER A CA 1
ATOM 788 C C . SER A 1 98 ? 12.075 -0.596 -23.556 1.00 90.81 98 SER A C 1
ATOM 790 O O . SER A 1 98 ? 11.946 -0.840 -24.752 1.00 90.81 98 SER A O 1
ATOM 792 N N . ASP A 1 99 ? 12.537 0.577 -23.118 1.00 92.00 99 ASP A N 1
ATOM 793 C CA . ASP A 1 99 ? 13.071 1.572 -24.036 1.00 92.00 99 ASP A CA 1
ATOM 794 C C . ASP A 1 99 ? 14.395 1.075 -24.644 1.00 92.00 99 ASP A C 1
ATOM 796 O O . ASP A 1 99 ? 15.122 0.323 -23.991 1.00 92.00 99 ASP A O 1
ATOM 800 N N . PRO A 1 100 ? 14.737 1.481 -25.877 1.00 92.06 100 PRO A N 1
ATOM 801 C CA . PRO A 1 100 ? 15.927 0.973 -26.559 1.00 92.06 100 PRO A CA 1
ATOM 802 C C . PRO A 1 100 ? 17.249 1.221 -25.819 1.00 92.06 100 PRO A C 1
ATOM 804 O O . PRO A 1 100 ? 18.208 0.489 -26.046 1.00 92.06 100 PRO A O 1
ATOM 807 N N . VAL A 1 101 ? 17.320 2.241 -24.957 1.00 92.19 101 VAL A N 1
ATOM 808 C CA . VAL A 1 101 ? 18.557 2.644 -24.269 1.00 92.19 101 VAL A CA 1
ATOM 809 C C . VAL A 1 101 ? 18.791 1.802 -23.015 1.00 92.19 101 VAL A C 1
ATOM 811 O O . VAL A 1 101 ? 19.926 1.426 -22.729 1.00 92.19 101 VAL A O 1
ATOM 814 N N . TYR A 1 102 ? 17.730 1.473 -22.279 1.00 91.62 102 TYR A N 1
ATOM 815 C CA . TYR A 1 102 ? 17.790 0.694 -21.042 1.00 91.62 102 TYR A CA 1
ATOM 816 C C . TYR A 1 102 ? 17.171 -0.701 -21.177 1.00 91.62 102 TYR A C 1
ATOM 818 O O . TYR A 1 102 ? 16.873 -1.329 -20.162 1.00 91.62 102 TYR A O 1
ATOM 826 N N . HIS A 1 103 ? 16.979 -1.203 -22.398 1.00 92.31 103 HIS A N 1
ATOM 827 C CA . HIS A 1 103 ? 16.286 -2.462 -22.654 1.00 92.31 103 HIS A CA 1
ATOM 828 C C . HIS A 1 103 ? 16.818 -3.614 -21.784 1.00 92.31 103 HIS A C 1
ATOM 830 O O . HIS A 1 103 ? 18.013 -3.907 -21.758 1.00 92.31 103 HIS A O 1
ATOM 836 N N . GLY A 1 104 ? 15.917 -4.262 -21.042 1.00 92.62 104 GLY A N 1
ATOM 837 C CA . GLY A 1 104 ? 16.236 -5.384 -20.157 1.00 92.62 104 GLY A CA 1
ATOM 838 C C . GLY A 1 104 ? 16.801 -4.985 -18.790 1.00 92.62 104 GLY A C 1
ATOM 839 O O . GLY A 1 104 ? 16.919 -5.844 -17.912 1.00 92.62 104 GLY A O 1
ATOM 840 N N . ARG A 1 105 ? 17.104 -3.701 -18.551 1.00 95.00 105 ARG A N 1
ATOM 841 C CA . ARG A 1 105 ? 17.536 -3.221 -17.233 1.00 95.00 105 ARG A CA 1
ATOM 842 C C . ARG A 1 105 ? 16.437 -3.483 -16.211 1.00 95.00 105 ARG A C 1
ATOM 844 O O . ARG A 1 105 ? 15.317 -2.998 -16.361 1.00 95.00 105 ARG A O 1
ATOM 851 N N . LYS A 1 106 ? 16.794 -4.195 -15.145 1.00 95.88 106 LYS A N 1
ATOM 852 C CA . LYS A 1 106 ? 15.952 -4.391 -13.964 1.00 95.88 106 LYS A CA 1
ATOM 853 C C . LYS A 1 106 ? 16.159 -3.250 -12.976 1.00 95.88 106 LYS A C 1
ATOM 855 O O . LYS A 1 106 ? 17.292 -2.858 -12.693 1.00 95.88 106 LYS A O 1
ATOM 860 N N . GLU A 1 107 ? 15.071 -2.723 -12.443 1.00 96.31 107 GLU A N 1
ATOM 861 C CA . GLU A 1 107 ? 15.080 -1.683 -11.425 1.00 96.31 107 GLU A CA 1
ATOM 862 C C . GLU A 1 107 ? 13.952 -1.929 -10.424 1.00 96.31 107 GLU A C 1
ATOM 864 O O . GLU A 1 107 ? 12.787 -2.035 -10.804 1.00 96.31 107 GLU A O 1
ATOM 869 N N . ILE A 1 108 ? 14.284 -1.970 -9.134 1.00 98.00 108 ILE A N 1
ATOM 870 C CA . ILE A 1 108 ? 13.272 -1.988 -8.078 1.00 98.00 108 ILE A CA 1
ATOM 871 C C . ILE A 1 108 ? 12.875 -0.548 -7.765 1.00 98.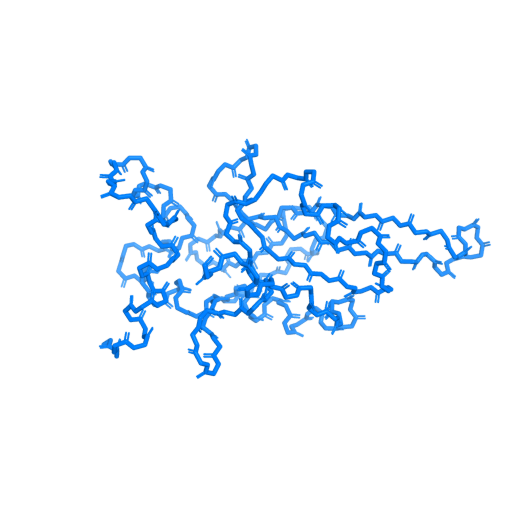00 108 ILE A C 1
ATOM 873 O O . ILE A 1 108 ? 13.715 0.295 -7.444 1.00 98.00 108 ILE A O 1
ATOM 877 N N . LYS A 1 109 ? 11.578 -0.267 -7.824 1.00 96.81 109 LYS A N 1
ATOM 878 C CA . LYS A 1 109 ? 11.000 1.022 -7.452 1.00 96.81 109 LYS A CA 1
ATOM 879 C C . LYS A 1 109 ? 10.342 0.905 -6.083 1.00 96.81 109 LYS A C 1
ATOM 881 O O . LYS A 1 109 ? 9.582 -0.026 -5.844 1.00 96.81 109 LYS A O 1
ATOM 886 N N . ASN A 1 110 ? 10.604 1.876 -5.211 1.00 97.31 110 ASN A N 1
ATOM 887 C CA . ASN A 1 110 ? 9.884 2.075 -3.954 1.00 97.31 110 ASN A CA 1
ATOM 888 C C . ASN A 1 110 ? 9.157 3.415 -4.045 1.00 97.31 110 ASN A C 1
ATOM 890 O O . ASN A 1 110 ? 9.812 4.453 -4.145 1.00 97.31 110 ASN A O 1
ATOM 894 N N . VAL A 1 111 ? 7.827 3.396 -4.042 1.00 96.12 111 VAL A N 1
ATOM 895 C CA . VAL A 1 111 ? 7.002 4.595 -4.234 1.00 96.12 111 VAL A CA 1
ATOM 896 C C . VAL A 1 111 ? 6.015 4.725 -3.086 1.00 96.12 111 VAL A C 1
ATOM 898 O O . VAL A 1 111 ? 5.367 3.751 -2.709 1.00 96.12 111 VAL A O 1
ATOM 901 N N . LEU A 1 112 ? 5.900 5.927 -2.528 1.00 97.44 112 LEU A N 1
ATOM 902 C CA . LEU A 1 112 ? 4.977 6.194 -1.432 1.00 97.44 112 LEU A CA 1
ATOM 903 C C . LEU A 1 112 ? 3.541 6.262 -1.944 1.00 97.44 112 LEU A C 1
ATOM 905 O O . LEU A 1 112 ? 3.253 6.972 -2.909 1.00 97.44 112 LEU A O 1
ATOM 909 N N . ILE A 1 113 ? 2.646 5.564 -1.252 1.00 97.31 113 ILE A N 1
ATOM 910 C CA . ILE A 1 113 ? 1.202 5.730 -1.376 1.00 97.31 113 ILE A CA 1
ATOM 911 C C . ILE A 1 113 ? 0.741 6.581 -0.192 1.00 97.31 113 ILE A C 1
ATOM 913 O O . ILE A 1 113 ? 0.996 6.251 0.972 1.00 97.31 113 ILE A O 1
ATOM 917 N N . VAL A 1 114 ? 0.064 7.681 -0.502 1.00 95.88 114 VAL A N 1
ATOM 918 C CA . VAL A 1 114 ? -0.497 8.629 0.462 1.00 95.88 114 VAL A CA 1
ATOM 919 C C . VAL A 1 114 ? -2.007 8.483 0.530 1.00 95.88 114 VAL A C 1
ATOM 921 O O . VAL A 1 114 ? -2.643 8.081 -0.441 1.00 95.88 114 VAL A O 1
ATOM 924 N N . HIS A 1 115 ? -2.565 8.827 1.686 1.00 96.56 115 HIS A N 1
ATOM 925 C CA . HIS A 1 115 ? -3.998 8.860 1.917 1.00 96.56 115 HIS A CA 1
ATOM 926 C C . HIS A 1 115 ? -4.471 10.309 2.076 1.00 96.56 115 HIS A C 1
ATOM 928 O O . HIS A 1 115 ? -3.974 11.054 2.920 1.00 96.56 115 HIS A O 1
ATOM 934 N N . ASN A 1 116 ? -5.453 10.692 1.269 1.00 94.12 116 ASN A N 1
ATOM 935 C CA . ASN A 1 116 ? -6.267 11.883 1.425 1.00 94.12 116 ASN A CA 1
ATOM 936 C C . ASN A 1 116 ? -7.639 11.455 1.993 1.00 94.12 116 ASN A C 1
ATOM 938 O O . ASN A 1 116 ? -8.347 10.676 1.349 1.00 94.12 116 ASN A O 1
ATOM 942 N N . PRO A 1 117 ? -8.074 11.973 3.158 1.00 91.19 117 PRO A N 1
ATOM 943 C CA . PRO A 1 117 ? -9.356 11.603 3.759 1.00 91.19 117 PRO A CA 1
ATOM 944 C C . PRO A 1 117 ? -10.580 11.784 2.848 1.00 91.19 117 PRO A C 1
ATOM 946 O O . PRO A 1 117 ? -11.549 11.031 3.001 1.00 91.19 117 PRO A O 1
ATOM 949 N N . GLN A 1 118 ? -10.535 12.748 1.922 1.00 90.31 118 GLN A N 1
ATOM 950 C CA . GLN A 1 118 ? -11.618 13.067 0.988 1.00 90.31 118 GLN A CA 1
ATOM 951 C C . GLN A 1 118 ? -11.496 12.315 -0.342 1.00 90.31 118 GLN A C 1
ATOM 953 O O . GLN A 1 118 ? -12.506 11.859 -0.870 1.00 90.31 118 GLN A O 1
ATOM 958 N N . GLU A 1 119 ? -10.278 12.160 -0.864 1.00 92.31 119 GLU A N 1
ATOM 959 C CA . GLU A 1 119 ? -10.059 11.652 -2.228 1.00 92.31 119 GLU A CA 1
ATOM 960 C C . GLU A 1 119 ? -9.624 10.179 -2.288 1.00 92.31 119 GLU A C 1
ATOM 962 O O . GLU A 1 119 ? -9.776 9.538 -3.325 1.00 92.31 119 GLU A O 1
ATOM 967 N N . GLY A 1 120 ? -9.128 9.613 -1.184 1.00 95.56 120 GLY A N 1
ATOM 968 C CA . GLY A 1 120 ? -8.674 8.225 -1.109 1.00 95.56 120 GLY A CA 1
ATOM 969 C C . GLY A 1 120 ? -7.153 8.091 -1.160 1.00 95.56 120 GLY A C 1
ATOM 970 O O . GLY A 1 120 ? -6.451 8.774 -0.425 1.00 95.56 120 GLY A O 1
ATOM 971 N N . TYR A 1 121 ? -6.645 7.158 -1.958 1.00 97.38 121 TYR A N 1
ATOM 972 C CA . TYR A 1 121 ? -5.247 6.740 -1.990 1.00 97.38 121 TYR A CA 1
ATOM 973 C C . TYR A 1 121 ? -4.626 6.969 -3.361 1.00 97.38 121 TYR A C 1
ATOM 975 O O . TYR A 1 121 ? -5.224 6.644 -4.388 1.00 97.38 121 TYR A O 1
ATOM 983 N N . GLY A 1 122 ? -3.384 7.435 -3.376 1.00 96.12 122 GLY A N 1
ATOM 984 C CA . GLY A 1 122 ? -2.653 7.711 -4.606 1.00 96.12 122 GLY A CA 1
ATOM 985 C C . GLY A 1 122 ? -1.152 7.743 -4.368 1.00 96.12 122 GLY A C 1
ATOM 986 O O . GLY A 1 122 ? -0.688 7.715 -3.229 1.00 96.12 122 GLY A O 1
ATOM 987 N N . LEU A 1 123 ? -0.375 7.783 -5.448 1.00 95.44 123 LEU A N 1
ATOM 988 C CA . LEU A 1 123 ? 1.076 7.925 -5.340 1.00 95.44 123 LEU A CA 1
ATOM 989 C C . LEU A 1 123 ? 1.425 9.360 -4.947 1.00 95.44 123 LEU A C 1
ATOM 991 O O . LEU A 1 123 ? 0.878 10.295 -5.530 1.00 95.44 123 LEU A O 1
ATOM 995 N N . GLN A 1 124 ? 2.353 9.523 -4.001 1.00 91.62 124 GLN A N 1
ATOM 996 C CA . GLN A 1 124 ? 2.850 10.847 -3.615 1.00 91.62 124 GLN A CA 1
ATOM 997 C C . GLN A 1 124 ? 3.462 11.574 -4.816 1.00 91.62 124 GLN A C 1
ATOM 999 O O . GLN A 1 124 ? 3.138 12.728 -5.072 1.00 91.62 124 GLN A O 1
ATOM 1004 N N . ASP A 1 125 ? 4.293 10.853 -5.571 1.00 83.75 125 ASP A N 1
ATOM 1005 C CA . ASP A 1 125 ? 4.986 11.342 -6.754 1.00 83.75 125 ASP A CA 1
ATOM 1006 C C . ASP A 1 125 ? 4.696 10.385 -7.926 1.00 83.75 125 ASP A C 1
ATOM 1008 O O . ASP A 1 125 ? 4.776 9.163 -7.781 1.00 83.75 125 ASP A O 1
ATOM 1012 N N . GLY A 1 126 ? 4.346 10.914 -9.105 1.00 66.62 126 GLY A N 1
ATOM 1013 C CA . GLY A 1 126 ? 4.256 10.109 -10.337 1.00 66.62 126 GLY A CA 1
ATOM 1014 C C . GLY A 1 126 ? 2.941 9.350 -10.594 1.00 66.62 126 GLY A C 1
ATOM 1015 O O . GLY A 1 126 ? 2.932 8.387 -11.359 1.00 66.62 126 GLY A O 1
ATOM 1016 N N . GLY A 1 127 ? 1.819 9.778 -10.003 1.00 69.81 127 GLY A N 1
ATOM 1017 C CA . GLY A 1 127 ? 0.485 9.182 -10.208 1.00 69.81 127 GLY A CA 1
ATOM 1018 C C . GLY A 1 127 ? -0.473 9.953 -11.129 1.00 69.81 127 GLY A C 1
ATOM 1019 O O . GLY A 1 127 ? -1.655 9.618 -11.170 1.00 69.81 127 GLY A O 1
ATOM 1020 N N . ASN A 1 128 ? -0.015 11.010 -11.815 1.00 80.69 128 ASN A N 1
ATOM 1021 C CA . ASN A 1 128 ? -0.861 11.976 -12.546 1.00 80.69 128 ASN A CA 1
ATOM 1022 C C . ASN A 1 128 ? -2.011 12.564 -11.695 1.00 80.69 128 ASN A C 1
ATOM 1024 O O . ASN A 1 128 ? -3.060 12.914 -12.226 1.00 80.69 128 ASN A O 1
ATOM 1028 N N . GLY A 1 129 ? -1.843 12.614 -10.368 1.00 84.62 129 GLY A N 1
ATOM 1029 C CA . GLY A 1 129 ? -2.879 13.057 -9.427 1.00 84.62 129 GLY A CA 1
ATOM 1030 C C . GLY A 1 129 ? -4.057 12.091 -9.255 1.00 84.62 129 GLY A C 1
ATOM 1031 O O . GLY A 1 129 ? -5.024 12.434 -8.583 1.00 84.62 129 GLY A O 1
ATOM 1032 N N . ARG A 1 130 ? -4.012 10.886 -9.842 1.00 92.62 130 ARG A N 1
ATOM 1033 C CA . ARG A 1 130 ? -5.117 9.927 -9.748 1.00 92.62 130 ARG A CA 1
ATOM 1034 C C . ARG A 1 130 ? -5.222 9.344 -8.339 1.00 92.62 130 ARG A C 1
ATOM 1036 O O . ARG A 1 130 ? -4.258 8.778 -7.826 1.00 92.62 130 ARG A O 1
ATOM 1043 N N . GLN A 1 131 ? -6.423 9.432 -7.778 1.00 94.81 131 GLN A N 1
ATOM 1044 C CA . GLN A 1 131 ? -6.781 8.886 -6.473 1.00 94.81 131 GLN A CA 1
ATOM 1045 C C . GLN A 1 131 ? -7.734 7.697 -6.627 1.00 94.81 131 GLN A C 1
ATOM 1047 O O . GLN A 1 131 ? -8.461 7.582 -7.618 1.00 94.81 131 GLN A O 1
ATOM 1052 N N . TYR A 1 132 ? -7.710 6.805 -5.644 1.00 97.12 132 TYR A N 1
ATOM 1053 C CA . TYR A 1 132 ? -8.474 5.565 -5.616 1.00 97.12 132 TYR A CA 1
ATOM 1054 C C . TYR A 1 132 ? -9.161 5.398 -4.261 1.00 97.12 132 TYR A C 1
ATOM 1056 O O . TYR A 1 132 ? -8.549 5.682 -3.236 1.00 97.12 132 TYR A O 1
ATOM 1064 N N . PRO A 1 133 ? -10.399 4.891 -4.197 1.00 96.88 133 PRO A N 1
ATOM 1065 C CA . PRO A 1 133 ? -11.114 4.761 -2.926 1.00 96.88 133 PRO A CA 1
ATOM 1066 C C . PRO A 1 133 ? -10.422 3.820 -1.924 1.00 96.88 133 PRO A C 1
ATOM 1068 O O . PRO A 1 133 ? -10.583 3.990 -0.716 1.00 96.88 133 PRO A O 1
ATOM 1071 N N . SER A 1 134 ? -9.632 2.856 -2.406 1.00 97.75 134 SER A N 1
ATOM 1072 C CA . SER A 1 134 ? -8.837 1.942 -1.580 1.00 97.75 134 SER A CA 1
ATOM 1073 C C . SER A 1 134 ? -7.522 1.539 -2.254 1.00 97.75 134 SER A C 1
ATOM 1075 O O . SER A 1 134 ? -7.395 1.621 -3.479 1.00 97.75 134 SER A O 1
ATOM 1077 N N . ILE A 1 135 ? -6.557 1.035 -1.479 1.00 97.88 135 ILE A N 1
ATOM 1078 C CA . ILE A 1 135 ? -5.303 0.490 -2.027 1.00 97.88 135 ILE A CA 1
ATOM 1079 C C . ILE A 1 135 ? -5.584 -0.695 -2.963 1.00 97.88 135 ILE A C 1
ATOM 1081 O O . ILE A 1 135 ? -4.999 -0.752 -4.039 1.00 97.88 135 ILE A O 1
ATOM 1085 N N . ALA A 1 136 ? -6.529 -1.581 -2.631 1.00 97.75 136 ALA A N 1
ATOM 1086 C CA . ALA A 1 136 ? -6.944 -2.662 -3.527 1.00 97.75 136 ALA A CA 1
ATOM 1087 C C . ALA A 1 136 ? -7.396 -2.136 -4.905 1.00 97.75 136 ALA A C 1
ATOM 1089 O O . ALA A 1 136 ? -6.912 -2.608 -5.932 1.00 97.75 136 ALA A O 1
ATOM 1090 N N . SER A 1 137 ? -8.238 -1.095 -4.937 1.00 97.81 137 SER A N 1
ATOM 1091 C CA . SER A 1 137 ? -8.673 -0.481 -6.203 1.00 97.81 137 SER A CA 1
ATOM 1092 C C . SER A 1 137 ? -7.542 0.249 -6.946 1.00 97.81 137 SER A C 1
ATOM 1094 O O . SER A 1 137 ? -7.533 0.280 -8.176 1.00 97.81 137 SER A O 1
ATOM 1096 N N . PHE A 1 138 ? -6.552 0.791 -6.224 1.00 97.19 138 PHE A N 1
ATOM 1097 C CA . PHE A 1 138 ? -5.326 1.336 -6.816 1.00 97.19 138 PHE A CA 1
ATOM 1098 C C . PHE A 1 138 ? -4.502 0.250 -7.520 1.00 97.19 138 PHE A C 1
ATOM 1100 O O . PHE A 1 138 ? -4.037 0.472 -8.643 1.00 97.19 138 PHE A O 1
ATOM 1107 N N . ILE A 1 139 ? -4.336 -0.915 -6.885 1.00 97.31 139 ILE A N 1
ATOM 1108 C CA . ILE A 1 139 ? -3.622 -2.062 -7.460 1.00 97.31 139 ILE A CA 1
ATOM 1109 C C . ILE A 1 139 ? -4.350 -2.561 -8.711 1.00 97.31 139 ILE A C 1
ATOM 1111 O O . ILE A 1 139 ? -3.730 -2.669 -9.769 1.00 97.31 139 ILE A O 1
ATOM 1115 N N . GLU A 1 140 ? -5.666 -2.771 -8.630 1.00 96.56 140 GLU A N 1
ATOM 1116 C CA . GLU A 1 140 ? -6.494 -3.211 -9.761 1.00 96.56 140 GLU A CA 1
ATOM 1117 C C . GLU A 1 140 ? -6.425 -2.228 -10.942 1.00 96.56 140 GLU A C 1
ATOM 1119 O O . GLU A 1 140 ? -6.135 -2.616 -12.079 1.00 96.56 140 GLU A O 1
ATOM 1124 N N . GLY A 1 141 ? -6.584 -0.930 -10.666 1.00 95.44 141 GLY A N 1
ATOM 1125 C CA . GLY A 1 141 ? -6.471 0.133 -11.667 1.00 95.44 141 GLY A CA 1
ATOM 1126 C C . GLY A 1 141 ? -5.060 0.320 -12.239 1.00 95.44 141 GLY A C 1
ATOM 1127 O O . GLY A 1 141 ? -4.897 0.988 -13.262 1.00 95.44 141 GLY A O 1
ATOM 1128 N N . SER A 1 142 ? -4.046 -0.280 -11.611 1.00 95.00 142 SER A N 1
ATOM 1129 C CA . SER A 1 142 ? -2.642 -0.252 -12.038 1.00 95.00 142 SER A CA 1
ATOM 1130 C C . SER A 1 142 ? -2.158 -1.585 -12.620 1.00 95.00 142 SER A C 1
ATOM 1132 O O . SER A 1 142 ? -0.957 -1.732 -12.864 1.00 95.00 142 SER A O 1
ATOM 1134 N N . SER A 1 143 ? -3.064 -2.529 -12.892 1.00 94.56 143 SER A N 1
ATOM 1135 C CA . SER A 1 143 ? -2.774 -3.905 -13.337 1.00 94.56 143 SER A CA 1
ATOM 1136 C C . SER A 1 143 ? -1.936 -4.020 -14.615 1.00 94.56 143 SER A C 1
ATOM 1138 O O . SER A 1 143 ? -1.189 -4.980 -14.779 1.00 94.56 143 SER A O 1
ATOM 1140 N N . ALA A 1 144 ? -1.951 -3.012 -15.494 1.00 93.50 144 ALA A N 1
ATOM 1141 C CA . ALA A 1 144 ? -1.050 -2.967 -16.651 1.00 93.50 144 ALA A CA 1
ATOM 1142 C C . ALA A 1 144 ? 0.443 -2.955 -16.246 1.00 93.50 144 ALA A C 1
ATOM 1144 O O . ALA A 1 144 ? 1.303 -3.439 -16.987 1.00 93.50 144 ALA A O 1
ATOM 1145 N N . ARG A 1 145 ? 0.758 -2.408 -15.063 1.00 93.50 145 ARG A N 1
ATOM 1146 C CA . ARG A 1 145 ? 2.114 -2.327 -14.496 1.00 93.50 145 ARG A CA 1
ATOM 1147 C C . ARG A 1 145 ? 2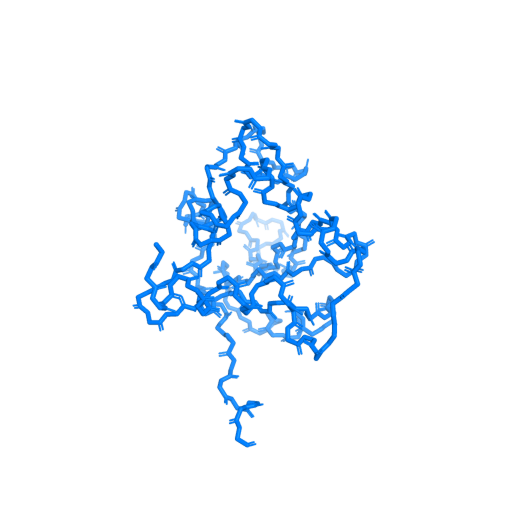.328 -3.296 -13.338 1.00 93.50 145 ARG A C 1
ATOM 1149 O O . ARG A 1 145 ? 3.410 -3.855 -13.241 1.00 93.50 145 ARG A O 1
ATOM 1156 N N . LEU A 1 146 ? 1.334 -3.464 -12.470 1.00 96.69 146 LEU A N 1
ATOM 1157 C CA . LEU A 1 146 ? 1.397 -4.295 -11.266 1.00 96.69 146 LEU A CA 1
ATOM 1158 C C . LEU A 1 146 ? 0.685 -5.618 -11.546 1.00 96.69 146 LEU A C 1
ATOM 1160 O O . LEU A 1 146 ? -0.532 -5.711 -11.423 1.00 96.69 146 LEU A O 1
ATOM 1164 N N . ARG A 1 147 ? 1.438 -6.616 -12.005 1.00 96.88 147 ARG A N 1
ATOM 1165 C CA . ARG A 1 147 ? 0.875 -7.842 -12.591 1.00 96.88 147 ARG A CA 1
ATOM 1166 C C . ARG A 1 147 ? 0.946 -9.037 -11.660 1.00 96.88 147 ARG A C 1
ATOM 1168 O O . ARG A 1 147 ? -0.020 -9.786 -11.566 1.00 96.88 147 ARG A O 1
ATOM 1175 N N . THR A 1 148 ? 2.068 -9.197 -10.967 1.00 97.31 148 THR A N 1
ATOM 1176 C CA . THR A 1 148 ? 2.327 -10.399 -10.173 1.00 97.31 148 THR A CA 1
ATOM 1177 C C . THR A 1 148 ? 2.501 -10.019 -8.706 1.00 97.31 148 THR A C 1
ATOM 1179 O O . THR A 1 148 ? 3.468 -9.335 -8.372 1.00 97.31 148 THR A O 1
ATOM 1182 N N . PRO A 1 149 ? 1.598 -10.425 -7.802 1.00 97.19 149 PRO A N 1
ATOM 1183 C CA . PRO A 1 149 ? 1.794 -10.175 -6.384 1.00 97.19 149 PRO A CA 1
ATOM 1184 C C . PRO A 1 149 ? 2.968 -11.013 -5.864 1.00 97.19 149 PRO A C 1
ATOM 1186 O O . PRO A 1 149 ? 3.024 -12.225 -6.065 1.00 97.19 149 PRO A O 1
ATOM 1189 N N . VAL A 1 150 ? 3.895 -10.373 -5.161 1.00 96.94 150 VAL A N 1
ATOM 1190 C CA . VAL A 1 150 ? 4.864 -11.048 -4.299 1.00 96.94 150 VAL A CA 1
ATOM 1191 C C . VAL A 1 150 ? 4.137 -11.324 -2.991 1.00 96.94 150 VAL A C 1
ATOM 1193 O O . VAL A 1 150 ? 3.885 -10.409 -2.210 1.00 96.94 150 VAL A O 1
ATOM 1196 N N . CYS A 1 151 ? 3.724 -12.571 -2.785 1.00 94.06 151 CYS A N 1
ATOM 1197 C CA . CYS A 1 151 ? 2.909 -12.953 -1.637 1.00 94.06 151 CYS A CA 1
ATOM 1198 C C . CYS A 1 151 ? 3.751 -13.140 -0.366 1.00 94.06 151 CYS A C 1
ATOM 1200 O O . CYS A 1 151 ? 4.893 -13.598 -0.439 1.00 94.06 151 CYS A O 1
ATOM 1202 N N . VAL A 1 152 ? 3.181 -12.833 0.801 1.00 85.12 152 VAL A N 1
ATOM 1203 C CA . VAL A 1 152 ? 3.765 -13.205 2.099 1.00 85.12 152 VAL A CA 1
ATOM 1204 C C . VAL A 1 152 ? 3.951 -14.725 2.142 1.00 85.12 152 VAL A C 1
ATOM 1206 O O . VAL A 1 152 ? 3.013 -15.484 1.891 1.00 85.12 152 VAL A O 1
ATOM 1209 N N . SER A 1 153 ? 5.169 -15.182 2.440 1.00 67.31 153 SER A N 1
ATOM 1210 C CA . SER A 1 153 ? 5.442 -16.608 2.621 1.00 67.31 153 SER A CA 1
ATOM 1211 C C . SER A 1 153 ? 4.857 -17.077 3.953 1.00 67.31 153 SER A C 1
ATOM 1213 O O . SER A 1 153 ? 5.194 -16.531 5.002 1.00 67.31 153 SER A O 1
ATOM 1215 N N . LEU A 1 154 ? 4.040 -18.134 3.931 1.00 50.81 154 LEU A N 1
ATOM 1216 C CA . LEU A 1 154 ? 3.505 -18.795 5.133 1.00 50.81 154 LEU A CA 1
ATOM 1217 C C . LEU A 1 154 ? 4.595 -19.444 6.014 1.00 50.81 154 LEU A C 1
ATOM 1219 O O . LEU A 1 154 ? 4.298 -19.958 7.086 1.00 50.81 154 LEU A O 1
ATOM 1223 N N . SER A 1 155 ? 5.863 -19.415 5.595 1.00 39.59 155 SER A N 1
ATOM 1224 C CA . SER A 1 155 ? 6.987 -20.064 6.282 1.00 39.59 155 SER A CA 1
ATOM 1225 C C . SER A 1 155 ? 7.428 -19.405 7.600 1.00 39.59 155 SER A C 1
ATOM 1227 O O . SER A 1 155 ? 8.433 -19.830 8.157 1.00 39.59 155 SER A O 1
ATOM 1229 N N . GLY A 1 156 ? 6.737 -18.365 8.080 1.00 34.28 156 GLY A N 1
ATOM 1230 C CA . GLY A 1 156 ? 7.018 -17.694 9.361 1.00 34.28 156 GLY A CA 1
ATOM 1231 C C . GLY A 1 156 ? 5.933 -17.865 10.432 1.00 34.28 156 GLY A C 1
ATOM 1232 O O . GLY A 1 156 ? 6.003 -17.198 11.458 1.00 34.28 156 GLY A O 1
ATOM 1233 N N . LEU A 1 157 ? 4.920 -18.704 10.184 1.00 35.12 157 LEU A N 1
ATOM 1234 C CA . LEU A 1 157 ? 3.796 -18.962 11.100 1.00 35.12 157 LEU A CA 1
ATOM 1235 C C . LEU A 1 157 ? 3.751 -20.419 11.611 1.00 35.12 157 LEU A C 1
ATOM 1237 O O . LEU A 1 157 ? 2.695 -20.878 12.046 1.00 35.12 157 LEU A O 1
ATOM 1241 N N . LEU A 1 158 ? 4.877 -21.140 11.559 1.00 29.81 158 LEU A N 1
ATOM 1242 C CA . LEU A 1 158 ? 5.056 -22.456 12.186 1.00 29.81 158 LEU A CA 1
ATOM 1243 C C . LEU A 1 158 ? 6.127 -22.390 13.273 1.00 29.81 158 LEU A C 1
ATOM 1245 O O . LEU A 1 158 ? 7.202 -21.820 12.981 1.00 29.81 158 LEU A O 1
#

Secondary structure (DSSP, 8-state):
--HHHHHHHHHHHSTT-SS--HHHHHHHHHHH-SGGGHHHHHHHHHB-SSSB-TTB--S--HHHHHHHHTTPPTTEEEEEE-SSSTTSEEEEEEEE--STTTTT-EEEEEEEEEEETTTEEEESSSSTT--BSSHHHHHHHTTTT--EE-PPPGGG--

pLDDT: mean 89.98, std 11.75, range [29.81, 98.62]

Sequence (158 aa):
MSMKEASVYLDICIELKSEIMVRDWERFLVRFGPFSKCVVKAVQCFQDRVGVAPWFHGAISRAEAEKLTTHADDGAFLVRFSETQPDKFTLTYMKVHSDPVYHGRKEIKNVLIVHNPQEGYGLQDGGNGRQYPSIASFIEGSSARLRTPVCVSLSGLL

Foldseek 3Di:
DDPQLVQLLCVAQCLPPPDDDVVSVVLLCQQQDDPVCSSVQSCVAADDPRHGNQLEDEDDDPVVQCVLAVPDDFQEWHKYQDPVDRSWIWIWHWHQDCDPVRHRPIDIDIWIWGQDRPQGIATPPDGPPDHDNYNVRVLVVCCVGNPHRSGDDPVVVD